Protein AF-A0A9X9NFY4-F1 (afdb_monomer)

InterPro domains:
  IPR050256 Glycosyltransferase 2 [PTHR48090] (2-170)

Foldseek 3Di:
DVVQFPFDADDPGDPDDDDDPVLVVCCVPPNDDDLADPVSVSRVVVDDDDDDDDDDDDDPPPPDDPDDPVNVVSSVVSHNLVGHPVVLVVLVVVVVVVVVVVVVVVVVVVCCVPVNDCVVCVPPDPCPVVVVVVCVVVVVSVVVSVVSVVVVVVVVVVVVVPDPPDDDDDD

pLDDT: mean 79.47, std 10.39, range [50.41, 93.81]

Sequence (171 aa):
MNSLSDITYPKGGADLAFIDREIIDIVNHSVHPRNTMFIAEILRLGFSPCFLPYHRPIGLNKGKSRWTFRKKVRLALDSFFAASTFPIRLISYVGLGSFLISLCAFALYFYIAVWGNRIFWGVIVPGWISIILFLLLFGGIILLSLGIVAEYLWRIYDEVKDRPGYIIKNK

Organism: Bacteroides fragilis (NCBI:txid817)

Radius of gyration: 26.07 Å; Cα contacts (8 Å, |Δi|>4): 45; chains: 1; bounding box: 64×39×74 Å

Structure (mmCIF, N/CA/C/O backbone):
data_AF-A0A9X9NFY4-F1
#
_entry.id   AF-A0A9X9NFY4-F1
#
loop_
_atom_site.group_PDB
_atom_site.id
_atom_site.type_symbol
_atom_site.label_atom_id
_atom_site.label_alt_id
_atom_site.label_comp_id
_atom_site.label_asym_id
_atom_site.label_entity_id
_atom_site.label_seq_id
_atom_site.pdbx_PDB_ins_code
_atom_site.Cartn_x
_atom_site.Cartn_y
_atom_site.Cartn_z
_atom_site.occupancy
_atom_site.B_iso_or_equiv
_atom_site.auth_seq_id
_atom_site.auth_comp_id
_atom_site.auth_asym_id
_atom_site.auth_atom_id
_atom_site.pdbx_PDB_model_num
ATOM 1 N N . MET A 1 1 ? -6.345 12.253 4.294 1.00 51.50 1 MET A N 1
ATOM 2 C CA . MET A 1 1 ? -7.069 10.972 4.153 1.00 51.50 1 MET A CA 1
ATOM 3 C C . MET A 1 1 ? -8.146 11.082 3.087 1.00 51.50 1 MET A C 1
ATOM 5 O O . MET A 1 1 ? -8.029 10.361 2.116 1.00 51.50 1 MET A O 1
ATOM 9 N N . ASN A 1 2 ? -9.055 12.064 3.166 1.00 60.00 2 ASN A N 1
ATOM 10 C CA . ASN A 1 2 ? -10.173 12.220 2.217 1.00 60.00 2 ASN A CA 1
ATOM 11 C C . ASN A 1 2 ? -9.814 12.312 0.716 1.00 60.00 2 ASN A C 1
ATOM 13 O O . ASN A 1 2 ? -10.673 12.022 -0.095 1.00 60.00 2 ASN A O 1
ATOM 17 N N . SER A 1 3 ? -8.594 12.699 0.308 1.00 58.72 3 SER A N 1
ATOM 18 C CA . SER A 1 3 ? -8.232 12.700 -1.128 1.00 58.72 3 SER A CA 1
ATOM 19 C C . SER A 1 3 ? -7.753 11.341 -1.653 1.00 58.72 3 SER A C 1
ATOM 21 O O . SER A 1 3 ? -7.517 11.202 -2.846 1.00 58.72 3 SER A O 1
ATOM 23 N N . LEU A 1 4 ? -7.525 10.373 -0.762 1.00 55.81 4 LEU A N 1
ATOM 24 C CA . LEU A 1 4 ? -7.007 9.037 -1.076 1.00 55.81 4 LEU A CA 1
ATOM 25 C C . LEU A 1 4 ? -7.986 7.929 -0.657 1.00 55.81 4 LEU A C 1
ATOM 27 O O . LEU A 1 4 ? -7.659 6.753 -0.801 1.00 55.81 4 LEU A O 1
ATOM 31 N N . SER A 1 5 ? -9.145 8.294 -0.103 1.00 61.59 5 SER A N 1
ATOM 32 C CA . SER A 1 5 ? -10.168 7.374 0.388 1.00 61.59 5 SER A CA 1
ATOM 33 C C . SER A 1 5 ? -11.516 7.691 -0.245 1.00 61.59 5 SER A C 1
ATOM 35 O O . SER A 1 5 ? -11.894 8.856 -0.305 1.00 61.59 5 SER A O 1
ATOM 37 N N . ASP A 1 6 ? -12.276 6.658 -0.604 1.00 65.56 6 ASP A N 1
ATOM 38 C CA . ASP A 1 6 ? -13.632 6.795 -1.166 1.00 65.56 6 ASP A CA 1
ATOM 39 C C . ASP A 1 6 ? -14.665 7.321 -0.147 1.00 65.56 6 ASP A C 1
ATOM 41 O O . ASP A 1 6 ? -15.805 7.615 -0.492 1.00 65.56 6 ASP A O 1
ATOM 45 N N . ILE A 1 7 ? -14.267 7.445 1.125 1.00 72.25 7 ILE A N 1
ATOM 46 C CA . ILE A 1 7 ? -15.096 7.924 2.233 1.00 72.25 7 ILE A CA 1
ATOM 47 C C . ILE A 1 7 ? -14.691 9.330 2.678 1.00 72.25 7 ILE A C 1
ATOM 49 O O . ILE A 1 7 ? -13.506 9.681 2.733 1.00 72.25 7 ILE A O 1
ATOM 53 N N . THR A 1 8 ? -15.686 10.126 3.073 1.00 73.19 8 THR A N 1
ATOM 54 C CA . THR A 1 8 ? -15.464 11.459 3.643 1.00 73.19 8 THR A CA 1
ATOM 55 C C . THR A 1 8 ? -15.344 11.362 5.157 1.00 73.19 8 THR A C 1
ATOM 57 O O . THR A 1 8 ? -16.322 11.110 5.856 1.00 73.19 8 THR A O 1
ATOM 60 N N . TYR A 1 9 ? -14.136 11.580 5.677 1.00 79.44 9 TYR A N 1
ATOM 61 C CA . TYR A 1 9 ? -13.875 11.562 7.113 1.00 79.44 9 TYR A CA 1
ATOM 62 C C . TYR A 1 9 ? -14.015 12.964 7.735 1.00 79.44 9 TYR A C 1
ATOM 64 O O . TYR A 1 9 ? -13.543 13.940 7.130 1.00 79.44 9 TYR A O 1
ATOM 72 N N . PRO A 1 10 ? -1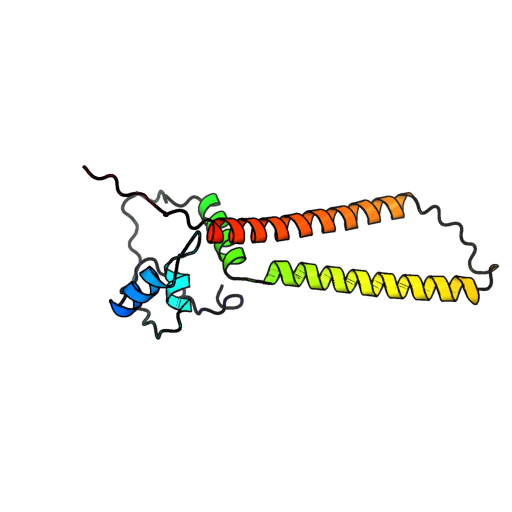4.595 13.100 8.946 1.00 79.06 10 PRO A N 1
ATOM 73 C CA . PRO A 1 10 ? -14.683 14.381 9.641 1.00 79.06 10 PRO A CA 1
ATOM 74 C C . PRO A 1 10 ? -13.301 14.891 10.073 1.00 79.06 10 PRO A C 1
ATOM 76 O O . PRO A 1 10 ? -12.401 14.122 10.433 1.00 79.06 10 PRO A O 1
ATOM 79 N N . LYS A 1 11 ? -13.127 16.218 10.067 1.00 77.00 11 LYS A N 1
ATOM 80 C CA . LYS A 1 11 ? -11.891 16.866 10.531 1.00 77.00 11 LYS A CA 1
ATOM 81 C C . LYS A 1 11 ? -11.686 16.576 12.022 1.00 77.00 11 LYS A C 1
ATOM 83 O O . LYS A 1 11 ? -12.539 16.902 12.834 1.00 77.00 11 LYS A O 1
ATOM 88 N N . GLY A 1 12 ? -10.546 15.977 12.371 1.00 76.94 12 GLY A N 1
ATOM 89 C CA . GLY A 1 12 ? -10.230 15.559 13.746 1.00 76.94 12 GLY A CA 1
ATOM 90 C C . GLY A 1 12 ? -10.607 14.111 14.082 1.00 76.94 12 GLY A C 1
ATOM 91 O O . GLY A 1 12 ? -10.247 13.634 15.157 1.00 76.94 12 GLY A O 1
ATOM 92 N N . GLY A 1 13 ? -11.249 13.395 13.151 1.00 79.25 13 GLY A N 1
ATOM 93 C CA . GLY A 1 13 ? -11.698 12.019 13.345 1.00 79.25 13 GLY A CA 1
ATOM 94 C C . GLY A 1 13 ? -12.954 11.908 14.210 1.00 79.25 13 GLY A C 1
ATOM 95 O O . GLY A 1 13 ? -13.494 12.900 14.692 1.00 79.25 13 GLY A O 1
ATOM 96 N N . ALA A 1 14 ? -13.416 10.678 14.399 1.00 80.75 14 ALA A N 1
ATOM 97 C CA . ALA A 1 14 ? -14.512 10.349 15.295 1.00 80.75 14 ALA A CA 1
ATOM 98 C C . ALA A 1 14 ? -14.084 9.154 16.149 1.00 80.75 14 ALA A C 1
ATOM 100 O O . ALA A 1 14 ? -13.493 8.208 15.628 1.00 80.75 14 ALA A O 1
ATOM 101 N N . ASP A 1 15 ? -14.362 9.230 17.449 1.00 79.19 15 ASP A N 1
ATOM 102 C CA . ASP A 1 15 ? -14.100 8.153 18.414 1.00 79.19 15 ASP A CA 1
ATOM 103 C C . ASP A 1 15 ? -15.422 7.560 18.943 1.00 79.19 15 ASP A C 1
ATOM 105 O O . ASP A 1 15 ? -15.435 6.473 19.513 1.00 79.19 15 ASP A O 1
ATOM 109 N N . LEU A 1 16 ? -16.531 8.285 18.759 1.00 82.88 16 LEU A N 1
ATOM 110 C CA . LEU A 1 16 ? -17.876 7.956 19.217 1.00 82.88 16 LEU A CA 1
ATOM 111 C C . LEU A 1 16 ? -18.828 8.031 18.025 1.00 82.88 16 LEU A C 1
ATOM 113 O O . LEU A 1 16 ? -18.701 8.931 17.193 1.00 82.88 16 LEU A O 1
ATOM 117 N N . ALA A 1 17 ? -19.779 7.107 17.966 1.00 85.81 17 ALA A N 1
ATOM 118 C CA . ALA A 1 17 ? -20.826 7.092 16.958 1.00 85.81 17 ALA A CA 1
ATOM 119 C C . ALA A 1 17 ? -22.132 6.600 17.588 1.00 85.81 17 ALA A C 1
ATOM 121 O O . ALA A 1 17 ? -22.126 5.630 18.347 1.00 85.81 17 ALA A O 1
ATOM 122 N N . PHE A 1 18 ? -23.235 7.269 17.257 1.00 89.31 18 PHE A N 1
ATOM 123 C CA . PHE A 1 18 ? -24.576 6.716 17.419 1.00 89.31 18 PHE A CA 1
ATOM 124 C C . PHE A 1 18 ? -24.939 6.020 16.115 1.00 89.31 18 PHE A C 1
ATOM 126 O O . PHE A 1 18 ? -24.681 6.559 15.039 1.00 89.31 18 PHE A O 1
ATOM 133 N N . ILE A 1 19 ? -25.452 4.800 16.219 1.00 89.75 19 ILE A N 1
ATOM 134 C CA . ILE A 1 19 ? -25.681 3.925 15.075 1.00 89.75 19 ILE A CA 1
ATOM 135 C C . ILE A 1 19 ? -27.078 3.342 15.227 1.00 89.75 19 ILE A C 1
ATOM 137 O O . ILE A 1 19 ? -27.398 2.779 16.276 1.00 89.75 19 ILE A O 1
ATOM 141 N N . ASP A 1 20 ? -27.891 3.485 14.185 1.00 91.69 20 ASP A N 1
ATOM 142 C CA . ASP A 1 20 ? -29.225 2.903 14.147 1.00 91.69 20 ASP A CA 1
ATOM 143 C C . ASP A 1 20 ? -29.165 1.377 14.113 1.00 91.69 20 ASP A C 1
ATOM 145 O O . ASP A 1 20 ? -28.203 0.769 13.631 1.00 91.69 20 ASP A O 1
ATOM 149 N N . ARG A 1 21 ? -30.227 0.744 14.619 1.00 90.94 21 ARG A N 1
ATOM 150 C CA . ARG A 1 21 ? -30.299 -0.716 14.729 1.00 90.94 21 ARG A CA 1
ATOM 151 C C . ARG A 1 21 ? -30.101 -1.415 13.382 1.00 90.94 21 ARG A C 1
ATOM 153 O O . ARG A 1 21 ? -29.381 -2.404 13.324 1.00 90.94 21 ARG A O 1
ATOM 160 N N . GLU A 1 22 ? -30.671 -0.859 12.318 1.00 90.56 22 GLU A N 1
ATOM 161 C CA . GLU A 1 22 ? -30.528 -1.366 10.951 1.00 90.56 22 GLU A CA 1
ATOM 162 C C . GLU A 1 22 ? -29.055 -1.465 10.523 1.00 90.56 22 GLU A C 1
ATOM 164 O O . GLU A 1 22 ? -28.613 -2.503 10.036 1.00 90.56 22 GLU A O 1
ATOM 169 N N . ILE A 1 23 ? -28.260 -0.422 10.782 1.00 89.00 23 ILE A N 1
ATOM 170 C CA . ILE A 1 23 ? -26.833 -0.401 10.438 1.00 89.00 23 ILE A CA 1
ATOM 171 C C . ILE A 1 23 ? -26.067 -1.425 11.283 1.00 89.00 23 ILE A C 1
ATOM 173 O O . ILE A 1 23 ? -25.177 -2.098 10.766 1.00 89.00 23 ILE A O 1
ATOM 177 N N . ILE A 1 24 ? -26.414 -1.577 12.566 1.00 88.62 24 ILE A N 1
ATOM 178 C CA . ILE A 1 24 ? -25.806 -2.592 13.442 1.00 88.62 24 ILE A CA 1
ATOM 179 C C . ILE A 1 24 ? -26.043 -3.997 12.881 1.00 88.62 24 ILE A C 1
ATOM 181 O O . ILE A 1 24 ? -25.109 -4.796 12.831 1.00 88.62 24 ILE A O 1
ATOM 185 N N . ASP A 1 25 ? -27.268 -4.296 12.452 1.00 89.69 25 ASP A N 1
ATOM 186 C CA . ASP A 1 25 ? -27.612 -5.609 11.909 1.00 89.69 25 ASP A CA 1
ATOM 187 C C . ASP A 1 25 ? -26.898 -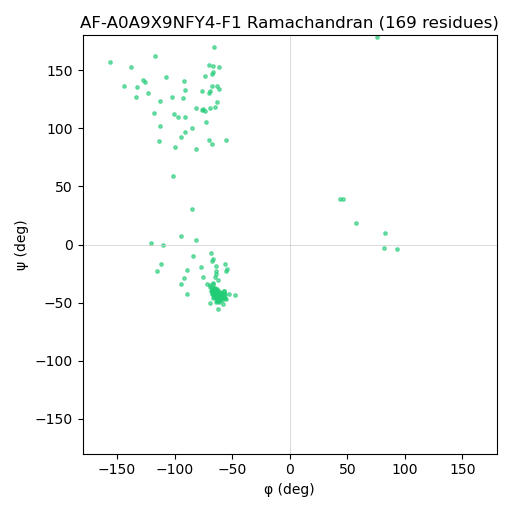5.853 10.563 1.00 89.69 25 ASP A C 1
ATOM 189 O O . ASP A 1 25 ? -26.313 -6.921 10.369 1.00 89.69 25 ASP A O 1
ATOM 193 N N . ILE A 1 26 ? -26.816 -4.846 9.681 1.00 88.19 26 ILE A N 1
ATOM 194 C CA . ILE A 1 26 ? -26.034 -4.924 8.431 1.00 88.19 26 ILE A CA 1
ATOM 195 C C . ILE A 1 26 ? -24.563 -5.212 8.721 1.00 88.19 26 ILE A C 1
ATOM 197 O O . ILE A 1 26 ? -23.983 -6.104 8.099 1.00 88.19 26 ILE A O 1
ATOM 201 N N . VAL A 1 27 ? -23.961 -4.477 9.659 1.00 86.38 27 VAL A N 1
ATOM 202 C CA . VAL A 1 27 ? -22.559 -4.672 10.029 1.00 86.38 27 VAL A CA 1
ATOM 203 C C . VAL A 1 27 ? -22.358 -6.082 10.571 1.00 86.38 27 VAL A C 1
ATOM 205 O O . VAL A 1 27 ? -21.502 -6.788 10.063 1.00 86.38 27 VAL A O 1
ATOM 208 N N . ASN A 1 28 ? -23.184 -6.544 11.509 1.00 84.25 28 ASN A N 1
ATOM 209 C CA . ASN A 1 28 ? -23.031 -7.875 12.104 1.00 84.25 28 ASN A CA 1
ATOM 210 C C . ASN A 1 28 ? -23.171 -9.032 11.101 1.00 84.25 28 ASN A C 1
ATOM 212 O O . ASN A 1 28 ? -22.571 -10.083 11.315 1.00 84.25 28 ASN A O 1
ATOM 216 N N . HIS A 1 29 ? -23.970 -8.868 10.043 1.00 81.25 29 HIS A N 1
ATOM 217 C CA . HIS A 1 29 ? -24.199 -9.923 9.051 1.00 81.25 29 HIS A CA 1
ATOM 218 C C . HIS A 1 29 ? -23.286 -9.835 7.824 1.00 81.25 29 HIS A C 1
ATOM 220 O O . HIS A 1 29 ? -22.933 -10.864 7.253 1.00 81.25 29 HIS A O 1
ATOM 226 N N . SER A 1 30 ? -22.934 -8.621 7.398 1.00 76.38 30 SER A N 1
ATOM 227 C CA . SER A 1 30 ? -22.334 -8.372 6.078 1.00 76.38 30 SER A CA 1
ATOM 228 C C . SER A 1 30 ? -20.910 -7.837 6.159 1.00 76.38 30 SER A C 1
ATOM 230 O O . SER A 1 30 ? -20.156 -7.956 5.195 1.00 76.38 30 SER A O 1
ATOM 232 N N . VAL A 1 31 ? -20.532 -7.235 7.288 1.00 73.19 31 VAL A N 1
ATOM 233 C CA . VAL A 1 31 ? -19.233 -6.589 7.463 1.00 73.19 31 VAL A CA 1
ATOM 234 C C . VAL A 1 31 ? -18.488 -7.317 8.571 1.00 73.19 31 VAL A C 1
ATOM 236 O O . VAL A 1 31 ? -18.845 -7.246 9.740 1.00 73.19 31 VAL A O 1
ATOM 239 N N . HIS A 1 32 ? -17.404 -7.994 8.216 1.00 67.25 32 HIS A N 1
ATOM 240 C CA . HIS A 1 32 ? -16.483 -8.569 9.190 1.00 67.25 32 HIS A CA 1
ATOM 241 C C . HIS A 1 32 ? -15.285 -7.621 9.310 1.00 67.25 32 HIS A C 1
ATOM 243 O O . HIS A 1 32 ? -14.295 -7.816 8.611 1.00 67.25 32 HIS A O 1
ATOM 249 N N . PRO A 1 33 ? -15.341 -6.544 10.123 1.00 61.47 33 PRO A N 1
ATOM 250 C CA . PRO A 1 33 ? -14.247 -5.583 10.186 1.00 61.47 33 PRO A CA 1
ATOM 251 C C . PRO A 1 33 ? -13.028 -6.221 10.869 1.00 61.47 33 PRO A C 1
ATOM 253 O O . PRO A 1 33 ? -12.869 -6.149 12.092 1.00 61.47 33 PRO A O 1
ATOM 256 N N . ARG A 1 34 ? -12.150 -6.864 10.092 1.00 64.12 34 ARG A N 1
ATOM 257 C CA . ARG A 1 34 ? -10.842 -7.341 10.553 1.00 64.12 34 ARG A CA 1
ATOM 258 C C . ARG A 1 34 ? -9.791 -6.284 10.268 1.00 64.12 34 ARG A C 1
ATOM 260 O O . ARG A 1 34 ? -9.605 -5.845 9.140 1.00 64.12 34 ARG A O 1
ATOM 267 N N . ASN A 1 35 ? -9.054 -5.896 11.307 1.00 60.62 35 ASN A N 1
ATOM 268 C CA . ASN A 1 35 ? -7.896 -5.001 11.202 1.00 60.62 35 ASN A CA 1
ATOM 269 C C . ASN A 1 35 ? -8.184 -3.617 10.573 1.00 60.62 35 ASN A C 1
ATOM 271 O O . ASN A 1 35 ? -7.247 -2.924 10.176 1.00 60.62 35 ASN A O 1
ATOM 275 N N . THR A 1 36 ? -9.447 -3.178 10.527 1.00 66.62 36 THR A N 1
ATOM 276 C CA . THR A 1 36 ? -9.852 -1.852 10.042 1.00 66.62 36 THR A CA 1
ATOM 277 C C . THR A 1 36 ? -10.503 -1.005 11.130 1.00 66.62 36 THR A C 1
ATOM 279 O O . THR A 1 36 ? -10.896 -1.468 12.203 1.00 66.62 36 THR A O 1
ATOM 282 N N . MET A 1 37 ? -10.560 0.302 10.879 1.00 72.94 37 MET A N 1
ATOM 283 C CA . MET A 1 37 ? -11.223 1.240 11.772 1.00 72.94 37 MET A CA 1
ATOM 284 C C . MET A 1 37 ? -12.740 1.115 11.598 1.00 72.94 37 MET A C 1
ATOM 286 O O . MET A 1 37 ? -13.269 1.465 10.551 1.00 72.94 37 MET A O 1
ATOM 290 N N . PHE A 1 38 ? -13.442 0.680 12.645 1.00 77.75 38 PHE A N 1
ATOM 291 C CA . PHE A 1 38 ? -14.896 0.457 12.644 1.00 77.75 38 PHE A CA 1
ATOM 292 C C . PHE A 1 38 ? -15.715 1.614 12.043 1.00 77.75 38 PHE A C 1
ATOM 294 O O . PHE A 1 38 ? -16.606 1.401 11.229 1.00 77.75 38 PHE A O 1
ATOM 301 N N . ILE A 1 39 ? -15.374 2.858 12.389 1.00 82.62 39 ILE A N 1
ATOM 302 C CA . ILE A 1 39 ? -16.069 4.047 11.871 1.00 82.62 39 ILE A CA 1
ATOM 303 C C . ILE A 1 39 ? -15.843 4.225 10.365 1.00 82.62 39 ILE A C 1
ATOM 305 O O . ILE A 1 39 ? -16.748 4.665 9.663 1.00 82.62 39 ILE A O 1
ATOM 309 N N . ALA A 1 40 ? -14.664 3.863 9.854 1.00 80.12 40 ALA A N 1
ATOM 310 C CA . ALA A 1 40 ? -14.392 3.921 8.424 1.00 80.12 40 ALA A CA 1
ATOM 311 C C . ALA A 1 40 ? -15.264 2.927 7.646 1.00 80.12 40 ALA A C 1
ATOM 313 O O . ALA A 1 40 ? -15.774 3.295 6.593 1.00 80.12 40 ALA A O 1
ATOM 314 N N . GLU A 1 41 ? -15.491 1.725 8.183 1.00 80.38 41 GLU A N 1
ATOM 315 C CA . GLU A 1 41 ? -16.373 0.728 7.559 1.00 80.38 41 GLU A CA 1
ATOM 316 C C . GLU A 1 41 ? -17.831 1.188 7.535 1.00 80.38 41 GLU A C 1
ATOM 318 O O . GLU A 1 41 ? -18.483 1.107 6.499 1.00 80.38 41 GLU A O 1
ATOM 323 N N . ILE A 1 42 ? -18.328 1.767 8.634 1.00 84.50 42 ILE A N 1
ATOM 324 C CA . ILE A 1 42 ? -19.700 2.298 8.680 1.00 84.50 42 ILE A CA 1
ATOM 325 C C . ILE A 1 42 ? -19.898 3.408 7.647 1.00 84.50 42 ILE A C 1
ATOM 327 O O . ILE A 1 42 ? -20.896 3.416 6.932 1.00 84.50 42 ILE A O 1
ATOM 331 N N . LEU A 1 43 ? -18.944 4.336 7.537 1.00 84.94 43 LEU A N 1
ATOM 332 C CA . LEU A 1 43 ? -19.013 5.415 6.547 1.00 84.94 43 LEU A CA 1
ATOM 333 C C . LEU A 1 43 ? -18.958 4.891 5.104 1.00 84.94 43 LEU A C 1
ATOM 335 O O . LEU A 1 43 ? -19.431 5.564 4.191 1.00 84.94 43 LEU A O 1
ATOM 339 N N . ARG A 1 44 ? -18.401 3.695 4.893 1.00 81.25 44 ARG A N 1
ATOM 340 C CA . ARG A 1 44 ? -18.296 3.047 3.581 1.00 81.25 44 ARG A CA 1
ATOM 341 C C . ARG A 1 44 ? -19.606 2.424 3.108 1.00 81.25 44 ARG A C 1
ATOM 343 O O . ARG A 1 44 ? -19.766 2.226 1.910 1.00 81.25 44 ARG A O 1
ATOM 350 N N . LEU A 1 45 ? -20.544 2.168 4.022 1.00 85.00 45 LEU A N 1
ATOM 351 C CA . LEU A 1 45 ? -21.868 1.628 3.701 1.00 85.00 45 LEU A CA 1
ATOM 352 C C . LEU A 1 45 ? -22.741 2.602 2.887 1.00 85.00 45 LEU A C 1
A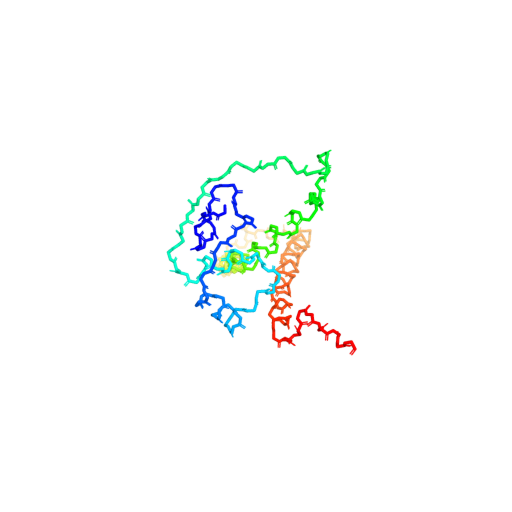TOM 354 O O . LEU A 1 45 ? -23.763 2.193 2.351 1.00 85.00 45 LEU A O 1
ATOM 358 N N . GLY A 1 46 ? -22.350 3.878 2.774 1.00 84.69 46 GLY A N 1
ATOM 359 C CA . GLY A 1 46 ? -23.022 4.852 1.906 1.00 84.69 46 GLY A CA 1
ATOM 360 C C . GLY A 1 46 ? -24.271 5.505 2.506 1.00 84.69 46 GLY A C 1
ATOM 361 O O . GLY A 1 46 ? -24.986 6.214 1.802 1.00 84.69 46 GLY A O 1
ATOM 362 N N . PHE A 1 47 ? -24.532 5.307 3.801 1.00 87.00 47 PHE A N 1
ATOM 363 C CA . PHE A 1 47 ? -25.579 6.035 4.523 1.00 87.00 47 PHE A CA 1
ATOM 364 C C . PHE A 1 47 ? -25.261 7.536 4.636 1.00 87.00 47 PHE A C 1
ATOM 366 O O . PHE A 1 47 ? -24.149 7.972 4.342 1.00 87.00 47 PHE A O 1
ATOM 373 N N . SER A 1 48 ? -26.237 8.335 5.082 1.00 85.88 48 SER A N 1
ATOM 374 C CA . SER A 1 48 ? -26.080 9.781 5.306 1.00 85.88 48 SER A CA 1
ATOM 375 C C . SER A 1 48 ? -25.713 10.084 6.768 1.00 85.88 48 SER A C 1
ATOM 377 O O . SER A 1 48 ? -26.612 10.213 7.600 1.00 85.88 48 SER A O 1
ATOM 379 N N . PRO A 1 49 ? -24.419 10.189 7.129 1.00 88.00 49 PRO A N 1
ATOM 380 C CA . PRO A 1 49 ? -24.011 10.479 8.498 1.00 88.00 49 PRO A CA 1
ATOM 381 C C . PRO A 1 49 ? -24.271 11.944 8.873 1.00 88.00 49 PRO A C 1
ATOM 383 O O . PRO A 1 49 ? -24.050 12.858 8.077 1.00 88.00 49 PRO A O 1
ATOM 386 N N . CYS A 1 50 ? -24.636 12.179 10.133 1.00 88.38 50 CYS A N 1
ATOM 387 C CA . CYS A 1 50 ? -24.620 13.507 10.743 1.00 88.38 50 CYS A CA 1
ATOM 388 C C . CYS A 1 50 ? -23.381 13.649 11.640 1.00 88.38 50 CYS A C 1
ATOM 390 O O . CYS A 1 50 ? -23.143 12.821 12.520 1.00 88.38 50 CYS A O 1
ATOM 392 N N . PHE A 1 51 ? -22.586 14.702 11.431 1.00 88.88 51 PHE A N 1
ATOM 393 C CA . PHE A 1 51 ? -21.387 14.968 12.226 1.00 88.88 51 PHE A CA 1
ATOM 394 C C . PHE A 1 51 ? -21.666 16.046 13.272 1.00 88.88 51 PHE A C 1
ATOM 396 O O . PHE A 1 51 ? -21.843 17.215 12.936 1.00 88.88 51 PHE A O 1
ATOM 403 N N . LEU A 1 52 ? -21.652 15.658 14.548 1.00 88.12 52 LEU A N 1
ATOM 404 C CA . LEU A 1 52 ? -21.811 16.581 15.671 1.00 88.12 52 LEU A CA 1
ATOM 405 C C . LEU A 1 52 ? -20.431 16.960 16.234 1.00 88.12 52 LEU A C 1
ATOM 407 O O . LEU A 1 52 ? -19.758 16.105 16.820 1.00 88.12 52 LEU A O 1
ATOM 411 N N . PRO A 1 53 ? -19.968 18.212 16.056 1.00 87.69 53 PRO A N 1
ATOM 412 C CA . PRO A 1 53 ? -18.699 18.642 16.622 1.00 87.69 53 PRO A CA 1
ATOM 413 C C . PRO A 1 53 ? -18.802 18.694 18.148 1.00 87.69 53 PRO A C 1
ATOM 415 O O . PRO A 1 53 ? -19.766 19.212 18.706 1.00 87.69 53 PRO A O 1
ATOM 418 N N . TYR A 1 54 ? -17.779 18.188 18.831 1.00 85.94 54 TYR A N 1
ATOM 419 C CA . TYR A 1 54 ? -17.680 18.259 20.284 1.00 85.94 54 TYR A CA 1
ATOM 420 C C . TYR A 1 54 ? -16.255 18.605 20.705 1.00 85.94 54 TYR A C 1
ATOM 422 O O . TYR A 1 54 ? -15.282 18.296 20.011 1.00 85.94 54 TYR A O 1
ATOM 430 N N . HIS A 1 55 ? -16.122 19.239 21.868 1.00 85.19 55 HIS A N 1
ATOM 431 C CA . HIS A 1 55 ? -14.816 19.500 22.449 1.00 85.19 55 HIS A CA 1
ATOM 432 C C . HIS A 1 55 ? -14.325 18.249 23.182 1.00 85.19 55 HIS A C 1
ATOM 434 O O . HIS A 1 55 ? -14.938 17.802 24.152 1.00 85.19 55 HIS A O 1
ATOM 440 N N . ARG A 1 56 ? -13.210 17.670 22.726 1.00 82.38 56 ARG A N 1
ATOM 441 C CA . ARG A 1 56 ? -12.642 16.464 23.337 1.00 82.38 56 ARG A CA 1
ATOM 442 C C . ARG A 1 56 ? -12.083 16.809 24.727 1.00 82.38 56 ARG A C 1
ATOM 444 O O . ARG A 1 56 ? -11.154 17.614 24.805 1.00 82.38 56 ARG A O 1
ATOM 451 N N . PRO A 1 57 ? -12.607 16.229 25.822 1.00 79.06 57 PRO A N 1
ATOM 452 C CA . PRO A 1 57 ? -12.078 16.503 27.151 1.00 79.06 57 PRO A CA 1
ATOM 453 C C . PRO A 1 57 ? -10.657 15.946 27.282 1.00 79.06 57 PRO A C 1
ATOM 455 O O . PRO A 1 57 ? -10.305 14.924 26.684 1.00 79.06 57 PRO A O 1
ATOM 458 N N . ILE A 1 58 ? -9.831 16.613 28.086 1.00 73.69 58 ILE A N 1
ATOM 459 C CA . ILE A 1 58 ? -8.503 16.111 28.444 1.00 73.69 58 ILE A CA 1
ATOM 460 C C . ILE A 1 58 ? -8.712 14.827 29.260 1.00 73.69 58 ILE A C 1
ATOM 462 O O . ILE A 1 58 ? -9.369 14.842 30.297 1.00 73.69 58 ILE A O 1
ATOM 466 N N . GLY A 1 59 ? -8.215 13.693 28.757 1.00 67.94 59 GLY A N 1
ATOM 467 C CA . GLY A 1 59 ? -8.463 12.384 29.369 1.00 67.94 59 GLY A CA 1
ATOM 468 C C . GLY A 1 59 ? -7.913 12.270 30.797 1.00 67.94 59 GLY A C 1
ATOM 469 O O . GLY A 1 59 ? -6.894 12.878 31.124 1.00 67.94 59 GLY A O 1
ATOM 470 N N . LEU A 1 60 ? -8.537 11.414 31.620 1.00 63.28 60 LEU A N 1
ATOM 471 C CA . LEU A 1 60 ? -8.226 11.229 33.051 1.00 63.28 60 LEU A CA 1
ATOM 472 C C . LEU A 1 60 ? -6.751 10.866 33.364 1.00 63.28 60 LEU A C 1
ATOM 474 O O . LEU A 1 60 ? -6.297 11.023 34.493 1.00 63.28 60 LEU A O 1
ATOM 478 N N . ASN A 1 61 ? -5.966 10.412 32.381 1.00 60.25 61 ASN A N 1
ATOM 479 C CA . ASN A 1 61 ? -4.632 9.822 32.571 1.00 60.25 61 ASN A CA 1
ATOM 480 C C . ASN A 1 61 ? -3.454 10.816 32.663 1.00 60.25 61 ASN A C 1
ATOM 482 O O . ASN A 1 61 ? -2.341 10.470 32.255 1.00 60.25 61 ASN A O 1
ATOM 486 N N . LYS A 1 62 ? -3.649 12.042 33.174 1.00 61.38 62 LYS A N 1
ATOM 487 C CA . LYS A 1 62 ? -2.563 13.039 33.363 1.00 61.38 62 LYS A CA 1
ATOM 488 C C . LYS A 1 62 ? -1.633 13.181 32.134 1.00 61.38 62 LYS A C 1
ATOM 490 O O . LYS A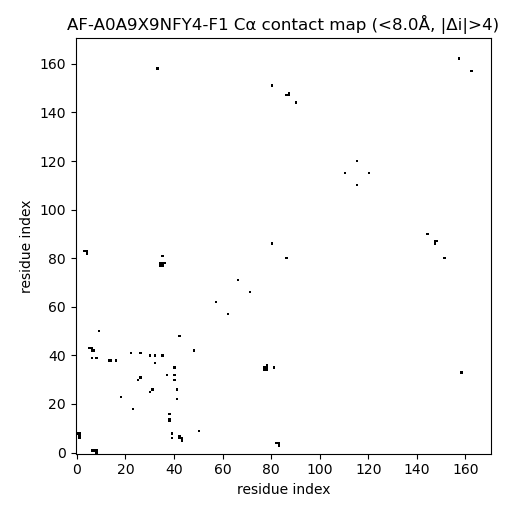 1 62 ? -0.414 13.249 32.265 1.00 61.38 62 LYS A O 1
ATOM 495 N N . GLY A 1 63 ? -2.193 13.134 30.922 1.00 62.28 63 GLY A N 1
ATOM 496 C CA . GLY A 1 63 ? -1.439 13.298 29.671 1.00 62.28 63 GLY A CA 1
ATOM 497 C C . GLY A 1 63 ? -0.695 12.064 29.129 1.00 62.28 63 GLY A C 1
ATOM 498 O O . GLY A 1 63 ? -0.155 12.138 28.025 1.00 62.28 63 GLY A O 1
ATOM 499 N N . LYS A 1 64 ? -0.690 10.902 29.806 1.00 68.81 64 LYS A N 1
ATOM 500 C CA . LYS A 1 64 ? -0.094 9.674 29.236 1.00 68.81 64 LYS A CA 1
ATOM 501 C C . LYS A 1 64 ? -1.093 8.945 28.337 1.00 68.81 64 LYS A C 1
ATOM 503 O O . LYS A 1 64 ? -1.980 8.223 28.795 1.00 68.81 64 LYS A O 1
ATOM 508 N N . SER A 1 65 ? -0.941 9.128 27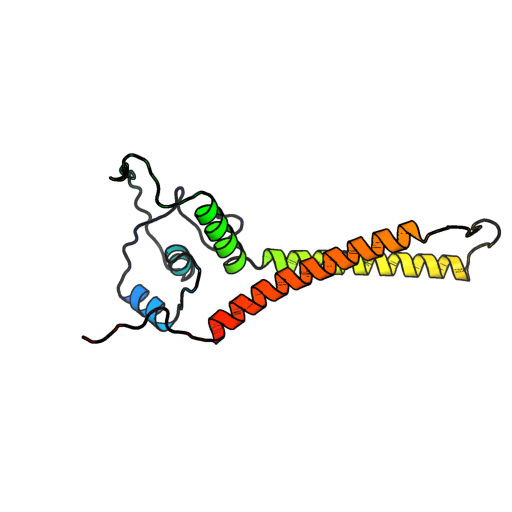.027 1.00 72.00 65 SER A N 1
ATOM 509 C CA . SER A 1 65 ? -1.742 8.418 26.029 1.00 72.00 65 SER A CA 1
ATOM 510 C C . SER A 1 65 ? -1.394 6.925 25.990 1.00 72.00 65 SER A C 1
ATOM 512 O O . SER A 1 65 ? -0.228 6.552 25.875 1.00 72.00 65 SER A O 1
ATOM 514 N N . ARG A 1 66 ? -2.412 6.051 25.999 1.00 76.19 66 ARG A N 1
ATOM 515 C CA . ARG A 1 66 ? -2.246 4.603 25.725 1.00 76.19 66 ARG A CA 1
ATOM 516 C C . ARG A 1 66 ? -1.840 4.323 24.266 1.00 76.19 66 ARG A C 1
ATOM 518 O O . ARG A 1 66 ? -1.418 3.204 23.936 1.00 76.19 66 ARG A O 1
ATOM 525 N N . TRP A 1 67 ? -1.974 5.334 23.404 1.00 77.31 67 TRP A N 1
ATOM 526 C CA . TRP A 1 67 ? -1.577 5.325 22.003 1.00 77.31 67 TRP A CA 1
ATOM 527 C C . TRP A 1 67 ? -0.143 5.822 21.846 1.00 77.31 67 TRP A C 1
ATOM 529 O O . TRP A 1 67 ? 0.123 7.020 21.760 1.00 77.31 67 TRP A O 1
ATOM 539 N N . THR A 1 68 ? 0.790 4.877 21.762 1.00 85.12 68 THR A N 1
ATOM 540 C CA . THR A 1 68 ? 2.174 5.171 21.387 1.00 85.12 68 THR A CA 1
ATOM 541 C C . THR A 1 68 ? 2.259 5.555 19.909 1.00 85.12 68 THR A C 1
ATOM 543 O O . THR A 1 68 ? 1.435 5.129 19.097 1.00 85.12 68 THR A O 1
ATOM 546 N N . PHE A 1 69 ? 3.283 6.326 19.535 1.00 84.25 69 PHE A N 1
ATOM 547 C CA . PHE A 1 69 ? 3.525 6.711 18.140 1.00 84.25 69 PHE A CA 1
ATOM 548 C C . PHE A 1 69 ? 3.578 5.492 17.204 1.00 84.25 69 PHE A C 1
ATOM 550 O O . PHE A 1 69 ? 2.917 5.472 16.172 1.00 84.25 69 PHE A O 1
ATOM 557 N N . ARG A 1 70 ? 4.245 4.411 17.633 1.00 85.50 70 ARG A N 1
ATOM 558 C CA . ARG A 1 70 ? 4.301 3.138 16.897 1.00 85.50 70 ARG A CA 1
ATOM 559 C C . ARG A 1 70 ? 2.917 2.543 16.609 1.00 85.50 70 ARG A C 1
ATOM 561 O O . ARG A 1 70 ? 2.703 2.035 15.516 1.00 85.50 70 ARG A O 1
ATOM 568 N N . LYS A 1 71 ? 1.976 2.615 17.561 1.00 83.38 71 LYS A N 1
ATOM 569 C CA . LYS A 1 71 ? 0.594 2.146 17.347 1.00 83.38 71 LYS A CA 1
ATOM 570 C C . LYS A 1 71 ? -0.136 3.016 16.328 1.00 83.38 71 LYS A C 1
ATOM 572 O O . LYS A 1 71 ? -0.840 2.473 15.488 1.00 83.38 71 LYS A O 1
ATOM 577 N N . LYS A 1 72 ? 0.066 4.339 16.371 1.00 83.06 72 LYS A N 1
ATOM 578 C CA . LYS A 1 72 ? -0.524 5.278 15.401 1.00 83.06 72 LYS A CA 1
ATOM 579 C C . LYS A 1 72 ? -0.027 5.005 13.982 1.00 83.06 72 LYS A C 1
ATOM 581 O O . LYS A 1 72 ? -0.841 4.911 13.075 1.00 83.06 72 LYS A O 1
ATOM 586 N N . VAL A 1 73 ? 1.285 4.829 13.809 1.00 85.19 73 VAL A N 1
ATOM 587 C CA . VAL A 1 73 ? 1.881 4.508 12.501 1.00 85.19 73 VAL A CA 1
ATOM 588 C C . VAL A 1 73 ? 1.371 3.164 11.989 1.00 85.19 73 VAL A C 1
ATOM 590 O O . VAL A 1 73 ? 0.965 3.079 10.838 1.00 85.19 73 VAL A O 1
ATOM 593 N N . ARG A 1 74 ? 1.325 2.138 12.849 1.00 84.56 74 ARG A N 1
ATOM 594 C CA . ARG A 1 74 ? 0.768 0.830 12.481 1.00 84.56 74 ARG A CA 1
ATOM 595 C C . ARG A 1 74 ? -0.684 0.947 12.013 1.00 84.56 74 ARG A C 1
ATOM 597 O O . ARG A 1 74 ? -0.975 0.512 10.912 1.00 84.56 74 ARG A O 1
ATOM 604 N N . LEU A 1 75 ? -1.550 1.608 12.789 1.00 80.38 75 LEU A N 1
ATOM 605 C CA . LEU A 1 75 ? -2.949 1.819 12.399 1.00 80.38 75 LEU A CA 1
ATOM 606 C C . LEU A 1 75 ? -3.059 2.550 11.054 1.00 80.38 75 LEU A C 1
ATOM 608 O O . LEU A 1 75 ? -3.894 2.187 10.231 1.00 80.38 75 LEU A O 1
ATOM 612 N N . ALA A 1 76 ? -2.238 3.579 10.834 1.00 79.81 76 ALA A N 1
ATOM 613 C CA . ALA A 1 76 ? -2.264 4.352 9.598 1.00 79.81 76 ALA A CA 1
ATOM 614 C C . ALA A 1 76 ? -1.855 3.503 8.389 1.00 79.81 76 ALA A C 1
ATOM 616 O O . ALA A 1 76 ? -2.511 3.576 7.355 1.00 79.81 76 ALA A O 1
ATOM 617 N N . LEU A 1 77 ? -0.812 2.681 8.531 1.00 78.62 77 LEU A N 1
ATOM 618 C CA . LEU A 1 77 ? -0.384 1.744 7.495 1.00 78.62 77 LEU A CA 1
ATOM 619 C C . LEU A 1 77 ? -1.460 0.687 7.233 1.00 78.62 77 LEU A C 1
ATOM 621 O O . LEU A 1 77 ? -1.858 0.518 6.087 1.00 78.62 77 LEU A O 1
ATOM 625 N N . ASP A 1 78 ? -1.989 0.045 8.276 1.00 77.12 78 ASP A N 1
ATOM 626 C CA . ASP A 1 78 ? -3.042 -0.967 8.139 1.00 77.12 78 ASP A CA 1
ATOM 627 C C . ASP A 1 78 ? -4.288 -0.401 7.454 1.00 77.12 78 ASP A C 1
ATOM 629 O O . ASP A 1 78 ? -4.801 -1.007 6.515 1.00 77.12 78 ASP A O 1
ATOM 633 N N . SER A 1 79 ? -4.721 0.797 7.855 1.00 74.00 79 SER A N 1
ATOM 634 C CA . SER A 1 79 ? -5.855 1.482 7.226 1.00 74.00 79 SER A CA 1
ATOM 635 C C . SER A 1 79 ? -5.552 1.875 5.778 1.00 74.00 79 SER A C 1
ATOM 637 O O . SER A 1 79 ? -6.432 1.781 4.927 1.00 74.00 79 SER A O 1
ATOM 639 N N . PHE A 1 80 ? -4.322 2.301 5.471 1.00 76.12 80 PHE A N 1
ATOM 640 C CA . PHE A 1 80 ? -3.919 2.669 4.112 1.00 76.12 80 PHE A CA 1
ATOM 641 C C . PHE A 1 80 ? -3.913 1.457 3.173 1.00 76.12 80 PHE A C 1
ATOM 643 O O . PHE A 1 80 ? -4.477 1.534 2.083 1.00 76.12 80 PHE A O 1
ATOM 650 N N . PHE A 1 81 ? -3.333 0.334 3.605 1.00 76.38 81 PHE A N 1
ATOM 651 C CA . PHE A 1 81 ? -3.296 -0.902 2.819 1.00 76.38 81 PHE A CA 1
ATOM 652 C C . PHE A 1 81 ? -4.679 -1.550 2.677 1.00 76.38 81 PHE A C 1
ATOM 654 O O . PHE A 1 81 ? -4.994 -2.064 1.611 1.00 76.38 81 PHE A O 1
ATOM 661 N N . ALA A 1 82 ? -5.529 -1.497 3.708 1.00 70.19 82 ALA A N 1
ATOM 662 C CA . ALA A 1 82 ? -6.888 -2.038 3.624 1.00 70.19 82 ALA A CA 1
ATOM 663 C C . ALA A 1 82 ? -7.819 -1.186 2.744 1.00 70.19 82 ALA A C 1
ATOM 665 O O . ALA A 1 82 ? -8.706 -1.713 2.075 1.00 70.19 82 ALA A O 1
ATOM 666 N N . ALA A 1 83 ? -7.639 0.138 2.735 1.00 67.00 83 ALA A N 1
ATOM 667 C CA . ALA A 1 83 ? -8.523 1.032 1.997 1.00 67.00 83 ALA A CA 1
ATOM 668 C C . ALA A 1 83 ? -8.087 1.286 0.546 1.00 67.00 83 ALA A C 1
ATOM 670 O O . ALA A 1 83 ? -8.931 1.695 -0.249 1.00 67.00 83 ALA A O 1
ATOM 671 N N . SER A 1 84 ? -6.811 1.085 0.195 1.00 71.75 84 SER A N 1
ATOM 672 C CA . SER A 1 84 ? -6.254 1.572 -1.070 1.00 71.75 84 SER A CA 1
ATOM 673 C C . SER A 1 84 ? -5.633 0.479 -1.936 1.00 71.75 84 SER A C 1
ATOM 675 O O . SER A 1 84 ? -4.727 -0.229 -1.517 1.00 71.75 84 SER A O 1
ATOM 677 N N . THR A 1 85 ? -6.006 0.439 -3.218 1.00 76.50 85 THR A N 1
ATOM 678 C CA . THR A 1 85 ? -5.314 -0.367 -4.246 1.00 76.50 85 THR A CA 1
ATOM 679 C C . THR A 1 85 ? -4.060 0.319 -4.806 1.00 76.50 85 THR A C 1
ATOM 681 O O . THR A 1 85 ? -3.452 -0.172 -5.760 1.00 76.50 85 THR A O 1
ATOM 684 N N . PHE A 1 86 ? -3.691 1.491 -4.279 1.00 81.31 86 PHE A N 1
ATOM 685 C CA . PHE A 1 86 ? -2.602 2.317 -4.802 1.00 81.31 86 PHE A CA 1
ATOM 686 C C . PHE A 1 86 ? -1.250 1.582 -4.895 1.00 81.31 86 PHE A C 1
ATOM 688 O O . PHE A 1 86 ? -0.644 1.643 -5.967 1.00 81.31 86 PHE A O 1
ATOM 695 N N . PRO A 1 87 ? -0.781 0.838 -3.868 1.00 81.50 87 PRO A N 1
ATOM 696 C CA . PRO A 1 87 ? 0.526 0.174 -3.925 1.00 81.50 87 PRO A CA 1
ATOM 697 C C . PRO A 1 87 ? 0.634 -0.848 -5.061 1.00 81.50 87 PRO A C 1
ATOM 699 O O . PRO A 1 87 ? 1.637 -0.889 -5.769 1.00 81.50 87 PRO A O 1
ATOM 702 N N . ILE A 1 88 ? -0.425 -1.630 -5.282 1.00 83.88 88 ILE A N 1
ATOM 703 C CA . ILE A 1 88 ? -0.474 -2.654 -6.335 1.00 83.88 88 ILE A CA 1
ATOM 704 C C . ILE A 1 88 ? -0.465 -1.997 -7.722 1.00 83.88 88 ILE A C 1
ATOM 706 O O . ILE A 1 88 ? 0.257 -2.432 -8.625 1.00 83.88 88 ILE A O 1
ATOM 710 N N . ARG A 1 89 ? -1.230 -0.910 -7.895 1.00 85.81 89 ARG A N 1
ATOM 711 C CA . ARG A 1 89 ? -1.247 -0.151 -9.156 1.00 85.81 89 ARG A CA 1
ATOM 712 C C . ARG A 1 89 ? 0.105 0.494 -9.449 1.00 85.81 89 ARG A C 1
ATOM 714 O O . ARG A 1 89 ? 0.544 0.467 -10.593 1.00 85.81 89 ARG A O 1
ATOM 721 N N . LEU A 1 90 ? 0.787 1.017 -8.431 1.00 87.25 90 LEU A N 1
ATOM 722 C CA . LEU A 1 90 ? 2.117 1.605 -8.583 1.00 87.25 90 LEU A CA 1
ATOM 723 C C . LEU A 1 90 ? 3.135 0.577 -9.091 1.00 87.25 90 LEU A C 1
ATOM 725 O O . LEU A 1 90 ? 3.837 0.861 -10.058 1.00 87.25 90 LEU A O 1
ATOM 729 N 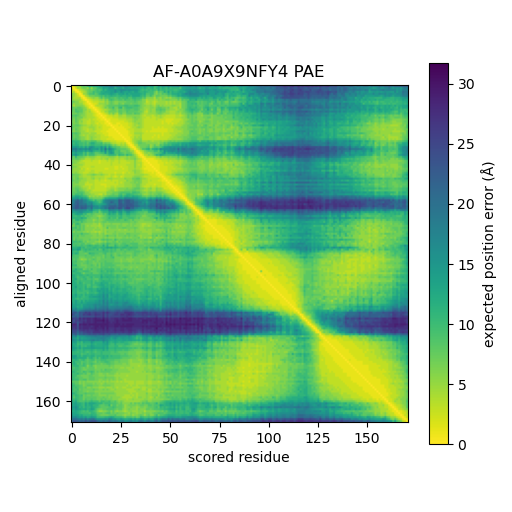N . ILE A 1 91 ? 3.164 -0.627 -8.507 1.00 89.69 91 ILE A N 1
ATOM 730 C CA . ILE A 1 91 ? 4.014 -1.732 -8.989 1.00 89.69 91 ILE A CA 1
ATOM 731 C C . ILE A 1 91 ? 3.702 -2.049 -10.455 1.00 89.69 91 ILE A C 1
ATOM 733 O O . ILE A 1 91 ? 4.614 -2.194 -11.265 1.00 89.69 91 ILE A O 1
ATOM 737 N N . SER A 1 92 ? 2.414 -2.109 -10.802 1.00 87.56 92 SER A N 1
ATOM 738 C CA . SER A 1 92 ? 1.966 -2.417 -12.164 1.00 87.56 92 SER A CA 1
ATOM 739 C C . SER A 1 92 ? 2.440 -1.363 -13.171 1.00 87.56 92 SER A C 1
ATOM 741 O O . SER A 1 92 ? 2.942 -1.714 -14.236 1.00 87.56 92 SER A O 1
ATOM 743 N N . TYR A 1 93 ? 2.352 -0.074 -12.828 1.00 90.62 93 TYR A N 1
ATOM 744 C CA . TYR A 1 93 ? 2.838 1.008 -13.689 1.00 90.62 93 TYR A CA 1
ATOM 745 C C . TYR A 1 93 ? 4.361 1.032 -13.817 1.00 90.62 93 TYR A C 1
ATOM 747 O O . TYR A 1 93 ? 4.869 1.243 -14.917 1.00 90.62 93 TYR A O 1
ATOM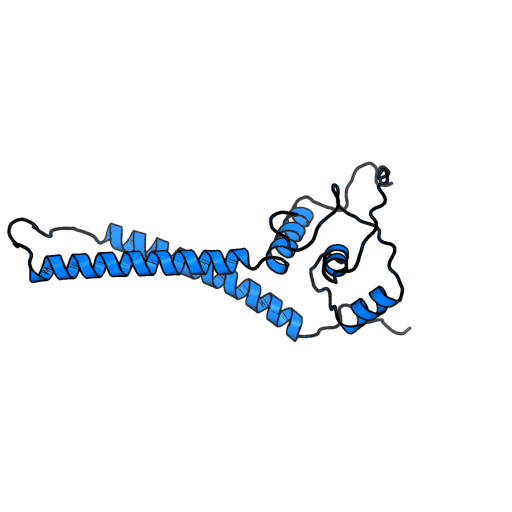 755 N N . VAL A 1 94 ? 5.094 0.777 -12.729 1.00 90.06 94 VAL A N 1
ATOM 756 C CA . VAL A 1 94 ? 6.561 0.660 -12.771 1.00 90.06 94 VAL A CA 1
ATOM 757 C C . VAL A 1 94 ? 6.980 -0.520 -13.651 1.00 90.06 94 VAL A C 1
ATOM 759 O O . VAL A 1 94 ? 7.880 -0.370 -14.476 1.00 90.06 94 VAL A O 1
ATOM 762 N N . GLY A 1 95 ? 6.303 -1.666 -13.525 1.00 88.94 95 GLY A N 1
ATOM 763 C CA . GLY A 1 95 ? 6.544 -2.844 -14.360 1.00 88.94 95 GLY A CA 1
ATOM 764 C C . GLY A 1 95 ? 6.230 -2.607 -15.839 1.00 88.94 95 GLY A C 1
ATOM 765 O O . GLY A 1 95 ? 6.999 -3.002 -16.710 1.00 88.94 95 GLY A O 1
ATOM 766 N N . LEU A 1 96 ? 5.135 -1.908 -16.141 1.00 91.50 96 LEU A N 1
ATOM 767 C CA . LEU A 1 96 ? 4.788 -1.555 -17.519 1.00 91.50 96 LEU A CA 1
ATOM 768 C C . LEU A 1 96 ? 5.803 -0.566 -18.112 1.00 91.50 96 LEU A C 1
ATOM 770 O O . LEU A 1 96 ? 6.244 -0.741 -19.246 1.00 91.50 96 LEU A O 1
ATOM 774 N N . GLY A 1 97 ? 6.221 0.438 -17.339 1.00 91.31 97 GLY A N 1
ATOM 775 C CA . GLY A 1 97 ? 7.247 1.390 -17.761 1.00 91.31 97 GLY A CA 1
ATOM 776 C C . GLY A 1 97 ? 8.592 0.719 -18.045 1.00 91.31 97 GLY A C 1
ATOM 777 O O . GLY A 1 97 ? 9.199 0.984 -19.084 1.00 91.31 97 GLY A O 1
ATOM 778 N N . SER A 1 98 ? 9.042 -0.188 -17.171 1.00 89.00 98 SER A N 1
ATOM 779 C CA . SER A 1 98 ? 10.296 -0.924 -17.381 1.00 89.00 98 SER A CA 1
ATOM 780 C C . SER A 1 98 ? 10.229 -1.849 -18.602 1.00 89.00 98 SER A C 1
ATOM 782 O O . SER A 1 98 ? 11.198 -1.917 -19.361 1.00 89.00 98 SER A O 1
ATOM 784 N N . PHE A 1 99 ? 9.081 -2.487 -18.850 1.00 89.06 99 PHE A N 1
ATOM 785 C CA . PHE A 1 99 ? 8.848 -3.301 -20.045 1.00 89.06 99 PHE A CA 1
ATOM 786 C C . PHE A 1 99 ? 8.953 -2.479 -21.337 1.00 89.06 99 PHE A C 1
ATOM 788 O O . PHE A 1 99 ? 9.667 -2.874 -22.259 1.00 89.06 99 PHE A O 1
ATOM 795 N N . LEU A 1 100 ? 8.311 -1.306 -21.396 1.00 92.69 100 LEU A N 1
ATOM 796 C CA . LEU A 1 100 ? 8.374 -0.431 -22.573 1.00 92.69 100 LEU A CA 1
ATOM 797 C C . LEU A 1 100 ? 9.797 0.073 -22.845 1.00 92.69 100 LEU A C 1
ATOM 799 O O . LEU A 1 100 ? 10.246 0.058 -23.991 1.00 92.69 100 LEU A O 1
ATOM 803 N N . ILE A 1 101 ? 10.532 0.469 -21.800 1.00 90.81 101 ILE A N 1
ATOM 804 C CA . ILE A 1 101 ? 11.936 0.891 -21.928 1.00 90.81 101 ILE A CA 1
ATOM 805 C C . ILE A 1 101 ? 12.795 -0.263 -22.460 1.00 90.81 101 ILE A C 1
ATOM 807 O O . ILE A 1 101 ? 13.616 -0.054 -23.356 1.00 90.81 101 ILE A O 1
ATOM 811 N N . SER A 1 102 ? 12.589 -1.480 -21.950 1.00 86.25 102 SER A N 1
ATOM 812 C CA . SER A 1 102 ? 13.301 -2.673 -22.417 1.00 86.25 102 SER A CA 1
ATOM 813 C C . SER A 1 102 ? 13.010 -2.976 -23.890 1.00 86.25 102 SER A C 1
ATOM 815 O O . SER A 1 102 ? 13.942 -3.266 -24.641 1.00 86.25 102 SER A O 1
ATOM 817 N N . LEU A 1 103 ? 11.757 -2.828 -24.331 1.00 88.31 103 LEU A N 1
ATOM 818 C CA . LEU A 1 103 ? 11.359 -3.043 -25.723 1.00 88.31 103 LEU A CA 1
ATOM 819 C C . LEU A 1 103 ? 11.994 -2.012 -26.668 1.00 88.31 103 LEU A C 1
ATOM 821 O O . LEU A 1 103 ? 12.534 -2.386 -27.709 1.00 88.31 103 LEU A O 1
ATOM 825 N N . CYS A 1 104 ? 12.011 -0.732 -26.282 1.00 89.44 104 CYS A N 1
ATOM 826 C CA . CYS A 1 104 ? 12.704 0.318 -27.033 1.00 89.44 104 CYS A CA 1
ATOM 827 C C . CYS A 1 104 ? 14.215 0.064 -27.119 1.00 89.44 104 CYS A C 1
ATOM 829 O O . CYS A 1 104 ? 14.800 0.194 -28.195 1.00 89.44 104 CYS A O 1
ATOM 831 N N . ALA A 1 105 ? 14.848 -0.328 -26.009 1.00 84.31 105 ALA A N 1
ATOM 832 C CA . ALA A 1 105 ? 16.273 -0.652 -25.982 1.00 84.31 105 ALA A CA 1
ATOM 833 C C . ALA A 1 105 ? 16.600 -1.856 -26.880 1.00 84.31 105 ALA A C 1
ATOM 835 O O . ALA A 1 105 ? 17.596 -1.831 -27.602 1.00 84.31 105 ALA A O 1
ATOM 836 N N . PHE A 1 106 ? 15.742 -2.880 -26.883 1.00 79.19 106 PHE A N 1
ATOM 837 C CA . PHE A 1 106 ? 15.886 -4.047 -27.749 1.00 79.19 106 PHE A CA 1
ATOM 838 C C . PHE A 1 106 ? 15.730 -3.689 -29.234 1.00 79.19 106 PHE A C 1
ATOM 840 O O . PHE A 1 106 ? 16.559 -4.087 -30.052 1.00 79.19 106 PHE A O 1
ATOM 847 N N . ALA A 1 107 ? 14.718 -2.890 -29.585 1.00 83.38 107 ALA A N 1
ATOM 848 C CA . ALA A 1 107 ? 14.504 -2.423 -30.955 1.00 83.38 107 ALA A CA 1
ATOM 849 C C . ALA A 1 107 ? 15.681 -1.572 -31.462 1.00 83.38 107 ALA A C 1
ATOM 851 O O . ALA A 1 107 ? 16.145 -1.760 -32.589 1.00 83.38 107 ALA A O 1
ATOM 852 N N . LEU A 1 108 ? 16.203 -0.683 -30.611 1.00 82.75 108 LEU A N 1
ATOM 853 C CA . LEU A 1 108 ? 17.382 0.120 -30.915 1.00 82.75 108 LEU A CA 1
ATOM 854 C C . LEU A 1 108 ? 18.606 -0.778 -31.114 1.00 82.75 108 LEU A C 1
ATOM 856 O O . LEU A 1 108 ? 19.263 -0.667 -32.142 1.00 82.75 108 LEU A O 1
ATOM 860 N N . TYR A 1 109 ? 18.873 -1.721 -30.206 1.00 77.56 109 TYR A N 1
ATOM 861 C CA . TYR A 1 109 ? 19.966 -2.686 -30.361 1.00 77.56 109 TYR A CA 1
ATOM 862 C C . TYR A 1 109 ? 19.866 -3.483 -31.672 1.00 77.56 109 TYR A C 1
ATOM 864 O O . TYR A 1 109 ? 20.865 -3.644 -32.370 1.00 77.56 109 TYR A O 1
ATOM 872 N N . PHE A 1 110 ? 18.669 -3.939 -32.045 1.00 77.75 110 PHE A N 1
ATOM 873 C CA . PHE A 1 110 ? 18.452 -4.675 -33.290 1.00 77.75 110 PHE A CA 1
ATOM 874 C C . PHE A 1 110 ? 18.710 -3.810 -34.533 1.00 77.75 110 PHE A C 1
ATOM 876 O O . PHE A 1 110 ? 19.419 -4.238 -35.444 1.00 77.75 110 PHE A O 1
ATOM 883 N N . TYR A 1 111 ? 18.200 -2.574 -34.556 1.00 81.00 111 TYR A N 1
ATOM 884 C CA . TYR A 1 111 ? 18.493 -1.612 -35.624 1.00 81.00 111 TYR A CA 1
ATOM 885 C C . TYR A 1 111 ? 20.001 -1.380 -35.759 1.00 81.00 111 TYR A C 1
ATOM 887 O O . TYR A 1 111 ? 20.554 -1.447 -36.859 1.00 81.00 111 TYR A O 1
ATOM 895 N N . ILE A 1 112 ? 20.667 -1.185 -34.618 1.00 79.00 112 ILE A N 1
ATOM 896 C CA . ILE A 1 112 ? 22.111 -1.009 -34.527 1.00 79.00 112 ILE A CA 1
ATOM 897 C C . ILE A 1 112 ? 22.861 -2.222 -35.103 1.00 79.00 112 ILE A C 1
ATOM 899 O O . ILE A 1 112 ? 23.802 -2.070 -35.878 1.00 79.00 112 ILE A O 1
ATOM 903 N N . ALA A 1 113 ? 22.440 -3.434 -34.749 1.00 71.00 113 ALA A N 1
ATOM 904 C CA . ALA A 1 113 ? 23.100 -4.667 -35.163 1.00 71.00 113 ALA A CA 1
ATOM 905 C C . ALA A 1 113 ? 22.950 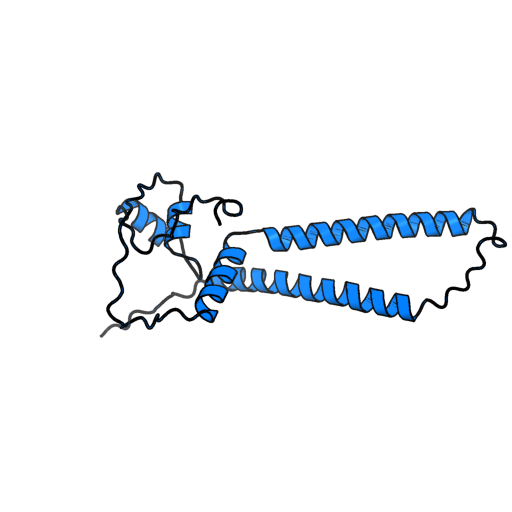-4.965 -36.666 1.00 71.00 113 ALA A C 1
ATOM 907 O O . ALA A 1 113 ? 23.876 -5.508 -37.271 1.00 71.00 113 ALA A O 1
ATOM 908 N N . VAL A 1 114 ? 21.802 -4.626 -37.265 1.00 77.50 114 VAL A N 1
ATOM 909 C CA . VAL A 1 114 ? 21.489 -4.945 -38.671 1.00 77.50 114 VAL A CA 1
ATOM 910 C C . VAL A 1 114 ? 21.964 -3.856 -39.638 1.00 77.50 114 VAL A C 1
ATOM 912 O O . VAL A 1 114 ? 22.512 -4.177 -40.688 1.00 77.50 114 VAL A O 1
ATOM 915 N N . TRP A 1 115 ? 21.776 -2.579 -39.294 1.00 75.88 115 TRP A N 1
ATOM 916 C CA . TRP A 1 115 ? 22.031 -1.438 -40.192 1.00 75.88 115 TRP A CA 1
ATOM 917 C C . TRP A 1 115 ? 23.247 -0.593 -39.781 1.00 75.88 115 TRP A C 1
ATOM 919 O O . TRP A 1 115 ? 23.582 0.393 -40.437 1.00 75.88 115 TRP A O 1
ATOM 929 N N . GLY A 1 116 ? 23.919 -0.962 -38.690 1.00 65.38 116 GLY A N 1
ATOM 930 C CA . GLY A 1 116 ? 25.041 -0.224 -38.130 1.00 65.38 116 GLY A CA 1
ATOM 931 C C . GLY A 1 116 ? 26.355 -0.362 -38.859 1.00 65.38 116 GLY A C 1
ATOM 932 O O . GLY A 1 116 ? 26.859 -1.464 -39.070 1.00 65.38 116 GLY A O 1
ATOM 933 N N . ASN A 1 117 ? 26.995 0.774 -39.119 1.00 59.72 117 ASN A N 1
ATOM 934 C CA . ASN A 1 117 ? 28.367 0.786 -39.594 1.00 59.72 117 ASN A CA 1
ATOM 935 C C . ASN A 1 117 ? 29.308 0.408 -38.430 1.00 59.72 117 ASN A C 1
ATOM 937 O O . ASN A 1 117 ? 29.540 1.212 -37.523 1.00 59.72 117 ASN A O 1
ATOM 941 N N . ARG A 1 118 ? 29.852 -0.822 -38.445 1.00 59.25 118 ARG A N 1
ATOM 942 C CA . ARG A 1 118 ? 30.685 -1.401 -37.359 1.00 59.25 118 ARG A CA 1
ATOM 943 C C . ARG A 1 118 ? 31.900 -0.545 -36.965 1.00 59.25 118 ARG A C 1
ATOM 945 O O . ARG A 1 118 ? 32.416 -0.695 -35.866 1.00 59.25 118 ARG A O 1
ATOM 952 N N . ILE A 1 119 ? 32.338 0.349 -37.851 1.00 54.47 119 ILE A N 1
ATOM 953 C CA . ILE A 1 119 ? 33.474 1.262 -37.661 1.00 54.47 119 ILE A CA 1
ATOM 954 C C . ILE A 1 119 ? 33.147 2.443 -36.727 1.00 54.47 119 ILE A C 1
ATOM 956 O O . ILE A 1 119 ? 34.043 2.928 -36.044 1.00 54.47 119 ILE A O 1
ATOM 960 N N . PHE A 1 120 ? 31.887 2.887 -36.644 1.00 54.09 120 PHE A N 1
ATOM 961 C CA . PHE A 1 120 ? 31.484 3.990 -35.753 1.00 54.09 120 PHE A CA 1
ATOM 962 C C . PHE A 1 120 ? 31.027 3.515 -34.370 1.00 54.09 120 PHE A C 1
ATOM 964 O O . PHE A 1 120 ? 31.197 4.226 -33.382 1.00 54.09 120 PHE A O 1
ATOM 971 N N . TRP A 1 121 ? 30.481 2.303 -34.275 1.00 57.50 121 TRP A N 1
ATOM 972 C CA . TRP A 1 121 ? 30.058 1.700 -33.011 1.00 57.50 121 TRP A CA 1
ATOM 973 C C . TRP A 1 121 ? 31.073 0.685 -32.513 1.00 57.50 121 TRP A C 1
ATOM 975 O O . TRP A 1 121 ? 30.736 -0.478 -32.341 1.00 57.50 121 TRP A O 1
ATOM 985 N N . GLY A 1 122 ? 32.316 1.108 -32.278 1.00 50.41 122 GLY A N 1
ATOM 986 C CA . GLY A 1 122 ? 33.307 0.283 -31.587 1.00 50.41 122 GLY A CA 1
ATOM 987 C C . GLY A 1 122 ? 32.777 -0.162 -30.220 1.00 50.41 122 GLY A C 1
ATOM 988 O O . GLY A 1 122 ? 32.933 0.547 -29.229 1.00 50.41 122 GLY A O 1
ATOM 989 N N . VAL A 1 123 ? 32.095 -1.311 -30.162 1.00 59.12 123 VAL A N 1
ATOM 990 C CA . VAL A 1 123 ? 31.455 -1.803 -28.940 1.00 59.12 123 VAL A CA 1
ATOM 991 C C . VAL A 1 123 ? 32.514 -2.482 -28.087 1.00 59.12 123 VAL A C 1
ATOM 993 O O . VAL A 1 123 ? 32.667 -3.699 -28.086 1.00 59.12 123 VAL A O 1
ATOM 996 N N . ILE A 1 124 ? 33.250 -1.671 -27.340 1.00 56.97 124 ILE A N 1
ATOM 997 C CA . ILE A 1 124 ? 33.952 -2.118 -26.143 1.00 56.97 124 ILE A CA 1
ATOM 998 C C . ILE A 1 124 ? 33.273 -1.396 -24.990 1.00 56.97 124 ILE A C 1
ATOM 1000 O O . ILE A 1 124 ? 33.643 -0.286 -24.620 1.00 56.97 124 ILE A O 1
ATOM 1004 N N . VAL A 1 125 ? 32.228 -2.015 -24.443 1.00 58.47 125 VAL A N 1
ATOM 1005 C CA . VAL A 1 125 ? 31.660 -1.578 -23.167 1.00 58.47 125 VAL A CA 1
ATOM 1006 C C . VAL A 1 125 ? 31.950 -2.683 -22.159 1.00 58.47 125 VAL A C 1
ATOM 1008 O O . VAL A 1 125 ? 31.275 -3.714 -22.185 1.00 58.47 125 VAL A O 1
ATOM 1011 N N . PRO A 1 126 ? 32.952 -2.527 -21.276 1.00 61.56 126 PRO A N 1
ATOM 1012 C CA . PRO A 1 126 ? 33.103 -3.411 -20.130 1.00 61.56 126 PRO A CA 1
ATOM 1013 C C . PRO A 1 126 ? 31.921 -3.152 -19.180 1.00 61.56 126 PRO A C 1
ATOM 1015 O O . PRO A 1 126 ? 31.977 -2.308 -18.293 1.00 61.56 126 PRO A O 1
ATOM 1018 N N . GLY A 1 127 ? 30.806 -3.843 -19.428 1.00 62.25 127 GLY A N 1
ATOM 1019 C CA . GLY A 1 127 ? 29.493 -3.563 -18.837 1.00 62.25 127 GLY A CA 1
ATOM 1020 C C . GLY A 1 127 ? 29.152 -4.373 -17.587 1.00 62.25 127 GLY A C 1
ATOM 1021 O O . GLY A 1 127 ? 28.019 -4.316 -17.124 1.00 62.25 127 GLY A O 1
ATOM 1022 N N . TRP A 1 128 ? 30.089 -5.145 -17.034 1.00 73.50 128 TRP A N 1
ATOM 1023 C CA . TRP A 1 128 ? 29.797 -6.084 -15.944 1.00 73.50 128 TRP A CA 1
ATOM 1024 C C . TRP A 1 128 ? 29.313 -5.385 -14.662 1.00 73.50 128 TRP A C 1
ATOM 1026 O O . TRP A 1 128 ? 28.349 -5.842 -14.053 1.00 73.50 128 TRP A O 1
ATOM 1036 N N . ILE A 1 129 ? 29.892 -4.231 -14.302 1.00 75.88 129 ILE A N 1
ATOM 1037 C CA . ILE A 1 129 ? 29.440 -3.427 -13.150 1.00 75.88 129 ILE A CA 1
ATOM 1038 C C . ILE A 1 129 ? 28.019 -2.905 -13.387 1.00 75.88 129 ILE A C 1
ATOM 1040 O O . ILE A 1 129 ? 27.165 -3.015 -12.510 1.00 75.88 129 ILE A O 1
ATOM 1044 N N . SER A 1 130 ? 27.742 -2.378 -14.582 1.00 76.81 130 SER A N 1
ATOM 1045 C CA . SER A 1 130 ? 26.420 -1.868 -14.958 1.00 76.81 130 SER A CA 1
ATOM 1046 C C . SER A 1 130 ? 25.365 -2.977 -14.937 1.00 76.81 130 SER A C 1
ATOM 1048 O O . SER A 1 130 ? 24.276 -2.772 -14.407 1.00 76.81 130 SER A O 1
ATOM 1050 N N . ILE A 1 131 ? 25.701 -4.166 -15.449 1.00 83.75 131 ILE A N 1
ATOM 1051 C CA . ILE A 1 131 ? 24.831 -5.350 -15.438 1.00 83.75 131 ILE A CA 1
ATOM 1052 C C . ILE A 1 131 ? 24.517 -5.767 -14.003 1.00 83.75 131 ILE A C 1
ATOM 1054 O O . ILE A 1 131 ? 23.349 -5.947 -13.674 1.00 83.75 131 ILE A O 1
ATOM 1058 N N . ILE A 1 132 ? 25.531 -5.877 -13.138 1.00 83.88 132 ILE A N 1
ATOM 1059 C CA . ILE A 1 132 ? 25.335 -6.243 -11.729 1.00 83.88 132 ILE A CA 1
ATOM 1060 C C . ILE A 1 132 ? 24.453 -5.210 -11.020 1.00 83.88 132 ILE A C 1
ATOM 1062 O O . ILE A 1 132 ? 23.545 -5.586 -10.281 1.00 83.88 132 ILE A O 1
ATOM 1066 N N . LEU A 1 133 ? 24.674 -3.917 -11.268 1.00 82.75 133 LEU A N 1
ATOM 1067 C CA . LEU A 1 133 ? 23.903 -2.843 -10.644 1.00 82.75 133 LEU A CA 1
ATOM 1068 C C . LEU A 1 133 ? 22.434 -2.872 -11.085 1.00 82.75 133 LEU A C 1
ATOM 1070 O O . LEU A 1 133 ? 21.547 -2.797 -10.236 1.00 82.75 133 LEU A O 1
ATOM 1074 N N . PHE A 1 134 ? 22.161 -3.062 -12.379 1.00 85.94 134 PHE A N 1
ATOM 1075 C CA . PHE A 1 134 ? 20.792 -3.247 -12.868 1.00 85.94 134 PHE A CA 1
ATOM 1076 C C . PHE A 1 134 ? 20.154 -4.520 -12.315 1.00 85.94 134 PHE A C 1
ATOM 1078 O O . PHE A 1 134 ? 18.994 -4.490 -11.912 1.00 85.94 134 PHE A O 1
ATOM 1085 N N . LEU A 1 135 ? 20.897 -5.622 -12.242 1.00 90.00 135 LEU A N 1
ATOM 1086 C CA . LEU A 1 135 ? 20.385 -6.895 -11.742 1.00 90.00 135 LEU A CA 1
ATOM 1087 C C . LEU A 1 135 ? 20.014 -6.805 -10.256 1.00 90.00 135 LEU A C 1
ATOM 1089 O O . LEU A 1 135 ? 18.942 -7.263 -9.870 1.00 90.00 135 LEU A O 1
ATOM 1093 N N . LEU A 1 136 ? 20.839 -6.145 -9.438 1.00 91.44 136 LEU A N 1
ATOM 1094 C CA . LEU A 1 136 ? 20.525 -5.865 -8.035 1.00 91.44 136 LEU A CA 1
ATOM 1095 C C . LEU A 1 136 ? 19.352 -4.892 -7.888 1.00 91.44 136 LEU A C 1
ATOM 1097 O O . LEU A 1 136 ? 18.479 -5.120 -7.052 1.00 91.44 136 LEU A O 1
ATOM 1101 N N . LEU A 1 137 ? 19.301 -3.834 -8.701 1.00 87.06 137 LEU A N 1
ATOM 1102 C CA . LEU A 1 137 ? 18.219 -2.851 -8.668 1.00 87.06 137 LEU A CA 1
ATOM 1103 C C . LEU A 1 137 ? 16.871 -3.495 -9.020 1.00 87.06 137 LEU A C 1
ATOM 1105 O O . LEU A 1 137 ? 15.926 -3.424 -8.235 1.00 87.06 137 LEU A O 1
ATOM 1109 N N . PHE A 1 138 ? 16.780 -4.156 -10.176 1.00 88.44 138 PHE A N 1
ATOM 1110 C CA . PHE A 1 138 ? 15.556 -4.827 -10.613 1.00 88.44 138 PHE A CA 1
ATOM 1111 C C . PHE A 1 138 ? 15.222 -6.029 -9.727 1.00 88.44 138 PHE A C 1
ATOM 1113 O O . PHE A 1 138 ? 14.055 -6.216 -9.393 1.00 88.44 138 PHE A O 1
ATOM 1120 N N . GLY A 1 139 ? 16.219 -6.787 -9.263 1.00 92.12 139 GLY A N 1
ATOM 1121 C CA . GLY A 1 139 ? 16.024 -7.857 -8.284 1.00 92.12 139 GLY A CA 1
ATOM 1122 C C . GLY A 1 139 ? 15.426 -7.342 -6.972 1.00 92.12 139 GLY A C 1
ATOM 1123 O O . GLY A 1 139 ? 14.458 -7.911 -6.469 1.00 92.12 139 GLY A O 1
ATOM 1124 N N . GLY A 1 140 ? 15.927 -6.216 -6.458 1.00 91.00 140 GLY A N 1
ATOM 1125 C CA . GLY A 1 140 ? 15.372 -5.541 -5.286 1.00 91.00 140 GLY A CA 1
ATOM 1126 C C . GLY A 1 140 ? 13.933 -5.066 -5.501 1.00 91.00 140 GLY A C 1
ATOM 1127 O O . GLY A 1 140 ? 13.083 -5.288 -4.639 1.00 91.00 140 GLY A O 1
ATOM 1128 N N . ILE A 1 141 ? 13.630 -4.478 -6.663 1.00 90.38 141 ILE A N 1
ATOM 1129 C CA . ILE A 1 141 ? 12.265 -4.052 -7.021 1.00 90.38 141 ILE A CA 1
ATOM 1130 C C . ILE A 1 141 ? 11.314 -5.253 -7.104 1.00 90.38 141 ILE A C 1
ATOM 1132 O O . ILE A 1 141 ? 10.189 -5.163 -6.611 1.00 90.38 141 ILE A O 1
ATOM 1136 N N . ILE A 1 142 ? 11.746 -6.378 -7.682 1.00 91.31 142 ILE A N 1
ATOM 1137 C CA . ILE A 1 142 ? 10.946 -7.610 -7.760 1.00 91.31 142 ILE A CA 1
ATOM 1138 C C . ILE A 1 142 ? 10.660 -8.147 -6.355 1.00 91.31 142 ILE A C 1
ATOM 1140 O O . ILE A 1 142 ? 9.506 -8.434 -6.043 1.00 91.31 142 ILE A O 1
ATOM 1144 N N . LEU A 1 143 ? 11.674 -8.231 -5.488 1.00 93.81 143 LEU A N 1
ATOM 1145 C CA . LEU A 1 143 ? 11.504 -8.689 -4.105 1.00 93.81 143 LEU A CA 1
ATOM 1146 C C . LEU A 1 143 ? 10.578 -7.766 -3.300 1.00 93.81 143 LEU A C 1
ATOM 1148 O O . LEU A 1 143 ? 9.712 -8.251 -2.574 1.00 93.81 143 LEU A O 1
ATOM 1152 N N . LEU A 1 144 ? 10.711 -6.446 -3.461 1.00 89.62 144 LEU A N 1
ATOM 1153 C CA . LEU A 1 144 ? 9.823 -5.459 -2.839 1.00 89.62 144 LEU A CA 1
ATOM 1154 C C . LEU A 1 144 ? 8.382 -5.645 -3.334 1.00 89.62 144 LEU A C 1
ATOM 1156 O O . LEU A 1 144 ? 7.452 -5.725 -2.532 1.00 89.62 144 LEU A O 1
ATOM 1160 N N . SER A 1 145 ? 8.206 -5.779 -4.648 1.00 89.94 145 SER A N 1
ATOM 1161 C CA . SER A 1 145 ? 6.900 -6.002 -5.275 1.00 89.94 145 SER A CA 1
ATOM 1162 C C . SER A 1 145 ? 6.246 -7.283 -4.760 1.00 89.94 145 SER A C 1
ATOM 1164 O O . SER A 1 145 ? 5.072 -7.271 -4.393 1.00 89.94 145 SER A O 1
ATOM 1166 N N . LEU A 1 146 ? 7.018 -8.367 -4.658 1.00 92.06 146 LEU A N 1
ATOM 1167 C CA . LEU A 1 146 ? 6.556 -9.638 -4.111 1.00 92.06 146 LEU A CA 1
ATOM 1168 C C . LEU A 1 146 ? 6.177 -9.512 -2.632 1.00 92.06 146 LEU A C 1
ATOM 1170 O O . LEU A 1 146 ? 5.160 -10.063 -2.225 1.00 92.06 146 LEU A O 1
ATOM 1174 N N . GLY A 1 147 ? 6.941 -8.753 -1.843 1.00 90.88 147 GLY A N 1
ATOM 1175 C CA . GLY A 1 147 ? 6.615 -8.461 -0.447 1.00 90.88 147 GLY A CA 1
ATOM 1176 C C . GLY A 1 147 ? 5.276 -7.737 -0.293 1.00 90.88 147 GLY A C 1
ATOM 1177 O O . GLY A 1 147 ? 4.468 -8.116 0.551 1.00 90.88 147 GLY A O 1
ATOM 1178 N N . ILE A 1 148 ? 4.998 -6.750 -1.152 1.00 88.31 148 ILE A N 1
ATOM 1179 C CA . ILE A 1 148 ? 3.699 -6.064 -1.170 1.00 88.31 148 ILE A CA 1
ATOM 1180 C C . ILE A 1 148 ? 2.587 -7.049 -1.542 1.00 88.31 148 ILE A C 1
ATOM 1182 O O . ILE A 1 148 ? 1.581 -7.115 -0.843 1.00 88.31 148 ILE A O 1
ATOM 1186 N N . VAL A 1 149 ? 2.758 -7.846 -2.601 1.00 89.31 149 VAL A N 1
ATOM 1187 C CA . VAL A 1 149 ? 1.754 -8.849 -3.002 1.00 89.31 149 VAL A CA 1
ATOM 1188 C C . VAL A 1 149 ? 1.503 -9.866 -1.884 1.00 89.31 149 VAL A C 1
ATOM 1190 O O . VAL A 1 149 ? 0.351 -10.195 -1.612 1.00 89.31 149 VAL A O 1
ATOM 1193 N N . ALA A 1 150 ? 2.553 -10.322 -1.199 1.00 91.69 150 ALA A N 1
ATOM 1194 C CA . ALA A 1 150 ? 2.450 -11.252 -0.080 1.00 91.69 150 ALA A CA 1
ATOM 1195 C C . ALA A 1 150 ? 1.674 -10.660 1.107 1.00 91.69 150 ALA A C 1
ATOM 1197 O O . ALA A 1 150 ? 0.880 -11.371 1.716 1.00 91.69 150 ALA A O 1
ATOM 1198 N N . GLU A 1 151 ? 1.843 -9.369 1.406 1.00 86.38 151 GLU A N 1
ATOM 1199 C CA . GLU A 1 151 ? 1.070 -8.666 2.441 1.00 86.38 151 GLU A CA 1
ATOM 1200 C C . GLU A 1 151 ? -0.433 -8.662 2.113 1.00 86.38 151 GLU A C 1
ATOM 1202 O O . GLU A 1 151 ? -1.260 -8.984 2.967 1.00 86.38 151 GLU A O 1
ATOM 1207 N N . TYR A 1 152 ? -0.806 -8.365 0.864 1.00 86.19 152 TYR A N 1
ATOM 1208 C CA . TYR A 1 152 ? -2.209 -8.435 0.438 1.00 86.19 152 TYR A CA 1
ATOM 1209 C C . TYR A 1 152 ? -2.741 -9.869 0.444 1.00 86.19 152 TYR A C 1
ATOM 1211 O O . TYR A 1 152 ? -3.859 -10.103 0.900 1.00 86.19 152 TYR A O 1
ATOM 1219 N N . LEU A 1 153 ? -1.941 -10.836 -0.010 1.00 89.19 153 LEU A N 1
ATOM 1220 C CA . LEU A 1 153 ? -2.316 -12.247 0.011 1.00 89.19 153 LEU A CA 1
ATOM 1221 C C . LEU A 1 153 ? -2.540 -12.741 1.444 1.00 89.19 153 LEU A C 1
ATOM 1223 O O . LEU A 1 153 ? -3.497 -13.468 1.698 1.00 89.19 153 LEU A O 1
ATOM 1227 N N . TRP A 1 154 ? -1.698 -12.316 2.387 1.00 87.00 154 TRP A N 1
ATOM 1228 C CA . TRP A 1 154 ? -1.858 -12.635 3.801 1.00 87.00 154 TRP A CA 1
ATOM 1229 C C . TRP A 1 154 ? -3.151 -12.047 4.373 1.00 87.00 154 TRP A C 1
ATOM 1231 O O . TRP A 1 154 ? -3.865 -12.754 5.080 1.00 87.00 154 TRP A O 1
ATOM 1241 N N . ARG A 1 155 ? -3.501 -10.803 4.019 1.00 80.25 155 ARG A N 1
ATOM 1242 C CA . ARG A 1 155 ? -4.772 -10.176 4.431 1.00 80.25 155 ARG A CA 1
ATOM 1243 C C . ARG A 1 155 ? -5.982 -10.923 3.876 1.00 80.25 155 ARG A C 1
ATOM 1245 O O . ARG A 1 155 ? -6.898 -11.226 4.629 1.00 80.25 155 ARG A O 1
ATOM 1252 N N . ILE A 1 156 ? -5.954 -11.288 2.592 1.00 84.56 156 ILE A N 1
ATOM 1253 C CA . ILE A 1 156 ? -7.005 -12.111 1.971 1.00 84.56 156 ILE A CA 1
ATOM 1254 C C . ILE A 1 156 ? -7.111 -13.460 2.687 1.00 84.56 156 ILE A C 1
ATOM 1256 O O . ILE A 1 156 ? -8.204 -13.930 2.986 1.00 84.56 156 ILE A O 1
ATOM 1260 N N . TYR A 1 157 ? -5.978 -14.085 2.992 1.00 86.81 157 TYR A N 1
ATOM 1261 C CA . TYR A 1 157 ? -5.947 -15.364 3.689 1.00 86.81 157 TYR A CA 1
ATOM 1262 C C . TYR A 1 157 ? -6.483 -15.282 5.126 1.00 86.81 157 TYR A C 1
ATOM 1264 O O . TYR A 1 157 ? -7.161 -16.210 5.569 1.00 86.81 157 TYR A O 1
ATOM 1272 N N . ASP A 1 158 ? -6.195 -14.201 5.856 1.00 82.75 158 ASP A N 1
ATOM 1273 C CA . ASP A 1 158 ? -6.732 -13.969 7.203 1.00 82.75 158 ASP A CA 1
ATOM 1274 C C . ASP A 1 158 ? -8.252 -13.739 7.185 1.00 82.75 158 ASP A C 1
ATOM 1276 O O . ASP A 1 158 ? -8.953 -14.206 8.086 1.00 82.75 158 ASP A O 1
ATOM 1280 N N . GLU A 1 159 ? -8.761 -13.114 6.120 1.00 80.06 159 GLU A N 1
ATOM 1281 C CA . GLU A 1 159 ? -10.194 -12.929 5.880 1.00 80.06 159 GLU A CA 1
ATOM 1282 C C . GLU A 1 159 ? -10.891 -14.263 5.566 1.00 80.06 159 GLU A C 1
ATOM 1284 O O . GLU A 1 159 ? -11.853 -14.643 6.230 1.00 80.06 159 GLU A O 1
ATOM 1289 N N . VAL A 1 160 ? -10.348 -15.042 4.622 1.00 86.00 160 VAL A N 1
ATOM 1290 C CA . VAL A 1 160 ? -10.913 -16.340 4.193 1.00 86.00 160 VAL A CA 1
ATOM 1291 C C . VAL A 1 160 ? -10.891 -17.387 5.310 1.00 86.00 160 VAL A C 1
ATOM 1293 O O . VAL A 1 160 ? -11.721 -18.293 5.338 1.00 86.00 160 VAL A O 1
ATOM 1296 N N . LYS A 1 161 ? -9.946 -17.284 6.248 1.00 83.00 161 LYS A N 1
ATOM 1297 C CA . LYS A 1 161 ? -9.844 -18.193 7.397 1.00 83.00 161 LYS A CA 1
ATOM 1298 C C . LYS A 1 161 ? -11.032 -18.134 8.354 1.00 83.00 161 LYS A C 1
ATOM 1300 O O . LYS A 1 161 ? -11.129 -19.025 9.197 1.00 83.00 161 LYS A O 1
ATOM 1305 N N . ASP A 1 162 ? -11.826 -17.070 8.292 1.00 77.69 162 ASP A N 1
ATOM 1306 C CA . ASP A 1 162 ? -13.040 -16.844 9.076 1.00 77.69 162 ASP A CA 1
ATOM 1307 C C . ASP A 1 162 ? -12.926 -17.195 10.577 1.00 77.69 162 ASP A C 1
ATOM 1309 O O . ASP A 1 162 ? -13.810 -17.761 11.217 1.00 77.69 162 ASP A O 1
ATOM 1313 N N . ARG A 1 163 ? -11.775 -16.885 11.187 1.00 78.25 163 ARG A N 1
ATOM 1314 C CA . ARG A 1 163 ? -11.564 -17.153 12.621 1.00 78.25 163 ARG A CA 1
ATOM 1315 C C . ARG A 1 163 ? -12.417 -16.210 13.470 1.00 78.25 163 ARG A C 1
ATOM 1317 O O . ARG A 1 163 ? -12.293 -15.004 13.256 1.00 78.25 163 ARG A O 1
ATOM 1324 N N . PRO A 1 164 ? -13.193 -16.685 14.458 1.00 78.38 164 PRO A N 1
ATOM 1325 C CA . PRO A 1 164 ? -13.979 -15.797 15.309 1.00 78.38 164 PRO A CA 1
ATOM 1326 C C . PRO A 1 164 ? -13.056 -14.837 16.074 1.00 78.38 164 PRO A C 1
ATOM 1328 O O . PRO A 1 164 ? -12.042 -15.257 16.634 1.00 78.38 164 PRO A O 1
ATOM 1331 N N . GLY A 1 165 ? -13.400 -13.544 16.096 1.00 75.00 165 GLY A N 1
ATOM 1332 C CA . GLY A 1 165 ? -12.563 -12.502 16.711 1.00 75.00 165 GLY A CA 1
ATOM 1333 C C . GLY A 1 165 ? -12.385 -12.665 18.225 1.00 75.00 165 GLY A C 1
ATOM 1334 O O . GLY A 1 165 ? -11.386 -12.228 18.792 1.00 75.00 165 GLY A O 1
ATOM 1335 N N . TYR A 1 166 ? -13.337 -13.324 18.881 1.00 80.06 166 TYR A N 1
ATOM 1336 C CA . TYR A 1 166 ? -13.244 -13.760 20.266 1.00 80.06 166 TYR A CA 1
ATOM 1337 C C . TYR A 1 166 ? -14.185 -14.945 20.493 1.00 80.06 166 TYR A C 1
ATOM 1339 O O . TYR A 1 166 ? -15.164 -15.128 19.774 1.00 80.06 166 TYR A O 1
ATOM 1347 N N . ILE A 1 167 ? -13.887 -15.747 21.513 1.00 85.06 167 ILE A N 1
ATOM 1348 C CA . ILE A 1 167 ? -14.763 -16.823 21.976 1.00 85.06 167 ILE A CA 1
ATOM 1349 C C . ILE A 1 167 ? -15.255 -16.423 23.363 1.00 85.06 167 ILE A C 1
ATOM 1351 O O . ILE A 1 167 ? -14.451 -16.149 24.258 1.00 85.06 167 ILE A O 1
ATOM 1355 N N . ILE A 1 168 ? -16.574 -16.369 23.541 1.00 88.88 168 ILE A N 1
ATOM 1356 C CA . ILE A 1 168 ? -17.174 -16.137 24.854 1.00 88.88 168 ILE A CA 1
ATOM 1357 C C . ILE A 1 168 ? -17.039 -17.435 25.646 1.00 88.88 168 ILE A C 1
ATOM 1359 O O . ILE A 1 168 ? -17.590 -18.468 25.270 1.00 88.88 168 ILE A O 1
ATOM 1363 N N . LYS A 1 169 ? -16.288 -17.392 26.747 1.00 89.62 169 LYS A N 1
ATOM 1364 C CA . LYS A 1 169 ? -16.231 -18.518 27.675 1.00 89.62 169 LYS A CA 1
ATOM 1365 C C . LYS A 1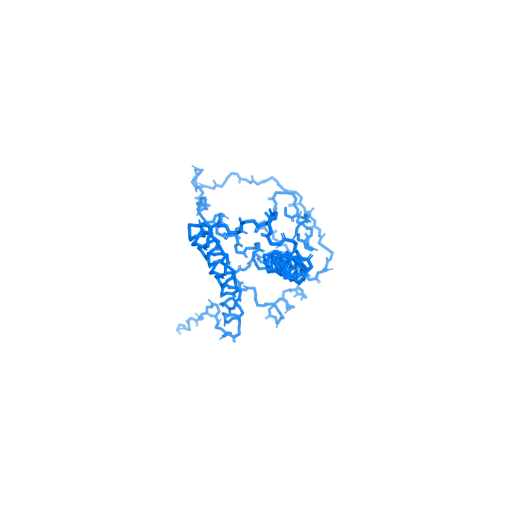 169 ? -17.540 -18.563 28.462 1.00 89.62 169 LYS A C 1
ATOM 1367 O O . LYS A 1 169 ? -17.809 -17.649 29.242 1.00 89.62 169 LYS A O 1
ATOM 1372 N N . ASN A 1 170 ? -18.323 -19.623 28.274 1.00 78.38 170 ASN A N 1
ATOM 1373 C CA . ASN A 1 170 ? -19.459 -19.905 29.147 1.00 78.38 170 ASN A CA 1
ATOM 1374 C C . ASN A 1 170 ? -18.948 -20.182 30.569 1.00 78.38 170 ASN A C 1
ATOM 1376 O O . ASN A 1 170 ? -17.911 -20.832 30.741 1.00 78.38 170 ASN A O 1
ATOM 1380 N N . LYS A 1 171 ? -19.634 -19.604 31.560 1.00 61.44 171 LYS A N 1
ATOM 1381 C CA . LYS A 1 171 ? -19.352 -19.824 32.983 1.00 61.44 171 LYS A CA 1
ATOM 1382 C C . LYS A 1 171 ? -19.757 -21.224 33.409 1.00 61.44 171 LYS A C 1
ATOM 1384 O O . LYS A 1 171 ? -20.806 -21.687 32.915 1.00 61.44 171 LYS A O 1
#

Solvent-accessible surface area (backbone atoms only — not comparable to full-atom values): 10970 Å² total; per-residue (Å²): 107,57,92,73,38,101,42,86,70,61,89,92,62,78,95,75,82,90,77,56,70,68,58,52,53,47,37,75,75,73,50,81,83,72,84,52,60,68,69,61,57,59,57,62,72,67,68,89,84,82,88,79,89,74,85,81,74,85,64,93,58,84,82,64,67,94,71,48,70,69,55,54,53,49,52,52,49,44,42,47,61,74,69,36,68,58,70,62,52,50,51,50,51,53,52,51,52,53,50,52,52,52,51,52,53,51,54,50,51,50,51,46,73,76,75,47,62,68,84,80,59,71,84,77,71,92,48,65,66,60,50,51,52,50,50,53,51,53,50,49,50,50,53,51,50,50,50,54,51,49,53,53,50,48,52,52,49,60,57,75,63,67,67,74,94,70,79,85,79,82,130

Secondary structure (DSSP, 8-state):
-TTTSSS-PPTT--S-----HHHHHHHHHH----SS-HHHHHHHT---------PPPPPTTTT--S--HHHHHHHHHHHHHHH--HHHHHHHHHHHHHHHHHHHHHHHHHHHHHH--TTT-------HHHHHHHHHHHHHHHHHHHHHHHHHHHHHHHHHTT--S------

Mean predicted aligned error: 10.46 Å